Protein AF-A0A7Y9S5M8-F1 (afdb_monomer_lite)

Foldseek 3Di:
DVVVVCQVPDPPDDDDDDPDDPVVVVCVVPDKAWAWDWDADPVQQKIKIFTDQWDQDPVRDIDGTDPPDFGKMWIWGWDDDPVDIDTDIDIGTPDPDDDVVVCVVVVVVVLVPDDDPVVVCCCCPPVVDDDDDDPVPDPDDDDDDDDDDDDDDDDDDDDPDDDD

Structure (mmCIF, N/CA/C/O backbone):
data_AF-A0A7Y9S5M8-F1
#
_entry.id   AF-A0A7Y9S5M8-F1
#
loop_
_atom_site.group_PDB
_atom_site.id
_atom_site.type_symbol
_atom_site.label_atom_id
_atom_site.label_alt_id
_atom_site.label_comp_id
_atom_site.label_asym_id
_atom_site.label_entity_id
_atom_site.label_seq_id
_atom_site.pdbx_PDB_ins_code
_atom_site.Cartn_x
_atom_site.Cartn_y
_atom_site.Cartn_z
_atom_site.occupancy
_atom_site.B_iso_or_equiv
_atom_site.auth_seq_id
_atom_site.auth_comp_id
_atom_site.auth_asym_id
_atom_site.auth_atom_id
_atom_site.pdbx_PDB_model_num
ATOM 1 N N . MET A 1 1 ? -23.642 -31.418 -7.609 1.00 52.84 1 MET A N 1
ATOM 2 C CA . MET A 1 1 ? -22.256 -31.762 -8.000 1.00 52.84 1 MET A CA 1
ATOM 3 C C . MET A 1 1 ? -22.175 -33.007 -8.881 1.00 52.84 1 MET A C 1
ATOM 5 O 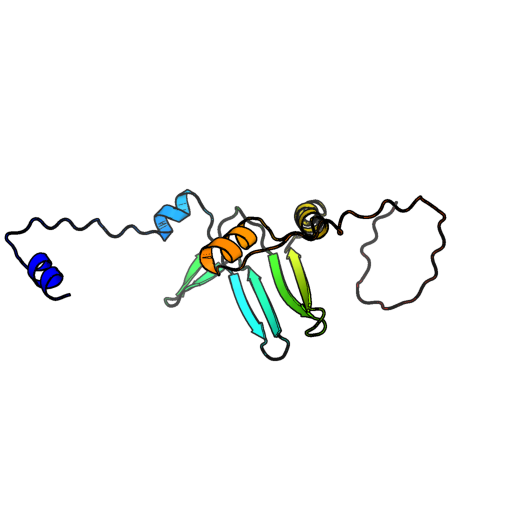O . MET A 1 1 ? -21.449 -32.939 -9.860 1.00 52.84 1 MET A O 1
ATOM 9 N N . GLN A 1 2 ? -22.941 -34.078 -8.617 1.00 64.88 2 GLN A N 1
ATOM 10 C CA . GLN A 1 2 ? -22.910 -35.318 -9.419 1.00 64.88 2 GLN A CA 1
ATOM 11 C C . GLN A 1 2 ? -23.182 -35.096 -10.920 1.00 64.88 2 GLN A C 1
ATOM 13 O O . GLN A 1 2 ? -22.351 -35.444 -11.743 1.00 64.88 2 GLN A O 1
ATOM 18 N N . LEU A 1 3 ? -24.250 -34.363 -11.263 1.00 78.62 3 LEU A N 1
ATOM 19 C CA . LEU A 1 3 ? -24.608 -34.035 -12.653 1.00 78.62 3 LEU A CA 1
ATOM 20 C C . LEU A 1 3 ? -23.469 -33.363 -13.447 1.00 78.62 3 LEU A C 1
ATOM 22 O O . LEU A 1 3 ? -23.287 -33.626 -14.630 1.00 78.62 3 LEU A O 1
ATOM 26 N N . PHE A 1 4 ? -22.699 -32.485 -12.795 1.00 71.56 4 PHE A N 1
ATOM 27 C CA . PHE A 1 4 ? -21.577 -31.799 -13.435 1.00 71.56 4 PHE A CA 1
ATOM 28 C C . PHE A 1 4 ? -20.403 -32.751 -13.664 1.00 71.56 4 PHE A C 1
ATOM 30 O O . PHE A 1 4 ? -19.819 -32.738 -14.739 1.00 71.56 4 PHE A O 1
ATOM 37 N N . ALA A 1 5 ? -20.077 -33.596 -12.681 1.00 73.19 5 ALA A N 1
ATOM 38 C CA . ALA A 1 5 ? -19.020 -34.593 -12.819 1.00 73.19 5 ALA A CA 1
ATOM 39 C C . ALA A 1 5 ? -19.360 -35.634 -13.898 1.00 73.19 5 ALA A C 1
ATOM 41 O O . ALA A 1 5 ? -18.500 -35.982 -14.704 1.00 73.19 5 ALA A O 1
ATOM 42 N N . ASP A 1 6 ? -20.618 -36.074 -13.957 1.00 87.00 6 ASP A N 1
ATOM 43 C CA . ASP A 1 6 ? -21.093 -37.026 -14.960 1.00 87.00 6 ASP A CA 1
ATOM 44 C C . ASP A 1 6 ? -21.026 -36.415 -16.370 1.00 87.00 6 ASP A C 1
ATOM 46 O O . ASP A 1 6 ? -20.578 -37.070 -17.308 1.00 87.00 6 ASP A O 1
ATOM 50 N N . ALA A 1 7 ? -21.389 -35.135 -16.524 1.00 83.31 7 ALA A N 1
ATOM 51 C CA . ALA A 1 7 ? -21.252 -34.419 -17.792 1.00 83.31 7 ALA A CA 1
ATOM 52 C C . ALA A 1 7 ? -19.783 -34.156 -18.170 1.00 83.31 7 ALA A C 1
ATOM 54 O O . ALA A 1 7 ? -19.411 -34.304 -19.330 1.00 83.31 7 ALA A O 1
ATOM 55 N N . TRP A 1 8 ? -18.933 -33.800 -17.205 1.00 75.75 8 TRP A N 1
ATOM 56 C CA . TRP A 1 8 ? -17.519 -33.492 -17.439 1.00 75.75 8 TRP A CA 1
ATOM 57 C C . TRP A 1 8 ? -16.698 -34.717 -17.860 1.00 75.75 8 TRP A C 1
ATOM 59 O O . TRP A 1 8 ? -15.733 -34.588 -18.613 1.00 75.75 8 TRP A O 1
ATOM 69 N N . ASN A 1 9 ? -17.089 -35.902 -17.386 1.00 85.19 9 ASN A N 1
ATOM 70 C CA . ASN A 1 9 ? -16.412 -37.164 -17.682 1.00 85.19 9 ASN A CA 1
ATOM 71 C C . ASN A 1 9 ? -17.041 -37.940 -18.852 1.00 85.19 9 ASN A C 1
ATOM 73 O O . ASN A 1 9 ? -16.517 -38.988 -19.227 1.00 85.19 9 ASN A O 1
ATOM 77 N N . ASN A 1 10 ? -18.144 -37.459 -19.435 1.00 85.81 10 ASN A N 1
ATOM 78 C CA . ASN A 1 10 ? -18.788 -38.117 -20.567 1.00 85.81 10 ASN A CA 1
ATOM 79 C C . ASN A 1 10 ? -18.020 -37.823 -21.874 1.00 85.81 10 ASN A C 1
ATOM 81 O O . ASN A 1 10 ? -18.032 -36.680 -22.337 1.00 85.81 10 ASN A O 1
ATOM 85 N N . PRO A 1 11 ? -17.402 -38.831 -22.522 1.00 85.81 11 PRO A N 1
ATOM 86 C CA . PRO A 1 11 ? -16.596 -38.626 -23.728 1.00 85.81 11 PRO A CA 1
ATOM 87 C C . PRO A 1 11 ? -17.421 -38.219 -24.960 1.00 85.81 11 PRO A C 1
ATOM 89 O O . PRO A 1 11 ? -16.848 -37.821 -25.971 1.00 85.81 11 PRO A O 1
ATOM 92 N N . HIS A 1 12 ? -18.753 -38.315 -24.899 1.00 87.94 12 HIS A N 1
ATOM 93 C CA . HIS A 1 12 ? -19.654 -37.883 -25.968 1.00 87.94 12 HIS A CA 1
ATOM 94 C C . HIS A 1 12 ? -20.009 -36.394 -25.900 1.00 87.94 12 HIS A C 1
ATOM 96 O O . HIS A 1 12 ? -20.656 -35.883 -26.815 1.00 87.94 12 HIS A O 1
ATOM 102 N N . PHE A 1 13 ? -19.616 -35.692 -24.836 1.00 87.38 13 PHE A N 1
ATOM 103 C CA . PHE A 1 13 ? -19.819 -34.254 -24.724 1.00 87.38 13 PHE A CA 1
ATOM 104 C C . PHE A 1 13 ? -18.570 -33.492 -25.147 1.00 87.38 13 PHE A C 1
ATOM 106 O O . PHE A 1 13 ? -17.439 -33.851 -24.822 1.00 87.38 13 PHE A O 1
ATOM 113 N N . THR A 1 14 ? -18.789 -32.399 -25.874 1.00 82.75 14 THR A N 1
ATOM 114 C CA . THR A 1 14 ? -17.713 -31.500 -26.274 1.00 82.75 14 THR A CA 1
ATOM 115 C C . THR A 1 14 ? -17.181 -30.783 -25.044 1.00 82.75 14 THR A C 1
ATOM 117 O O . THR A 1 14 ? -17.848 -29.924 -24.467 1.00 82.75 14 THR A O 1
ATOM 120 N N . ARG A 1 15 ? -15.949 -31.117 -24.668 1.00 80.44 15 ARG A N 1
ATOM 121 C CA . ARG A 1 15 ? -15.183 -30.383 -23.668 1.00 80.44 15 ARG A CA 1
ATOM 122 C C . ARG A 1 15 ? -14.268 -29.392 -24.369 1.00 80.44 15 ARG A C 1
ATOM 124 O O . ARG A 1 15 ? -13.525 -29.750 -25.278 1.00 80.44 15 ARG A O 1
ATOM 131 N N . TYR A 1 16 ? -14.283 -28.160 -23.887 1.00 77.44 16 TYR A N 1
ATOM 132 C CA . TYR A 1 16 ? -13.270 -27.170 -24.207 1.00 77.44 16 TYR A CA 1
ATOM 133 C C . TYR A 1 16 ? -12.713 -26.632 -22.897 1.00 77.44 16 TYR A C 1
ATOM 135 O O . TYR A 1 16 ? -13.456 -26.124 -22.059 1.00 77.44 16 TYR A O 1
ATOM 143 N N . GLU A 1 17 ? -11.410 -26.790 -22.705 1.00 74.38 17 GLU A N 1
ATOM 144 C CA . GLU A 1 17 ? -10.704 -26.214 -21.573 1.00 74.38 17 GLU A CA 1
ATOM 145 C C . GLU A 1 17 ? -9.988 -24.964 -22.063 1.00 74.38 17 GLU A C 1
ATOM 147 O O . GLU A 1 17 ? -9.132 -25.029 -22.945 1.00 74.38 17 GLU A O 1
ATOM 152 N N . ILE A 1 18 ? -10.376 -23.813 -21.517 1.00 74.06 18 ILE A N 1
ATOM 153 C CA . ILE A 1 18 ? -9.635 -22.578 -21.746 1.00 74.06 18 ILE A CA 1
ATOM 154 C C . ILE A 1 18 ? -8.254 -22.792 -21.116 1.00 74.06 18 ILE A C 1
ATOM 156 O O . ILE A 1 18 ? -8.201 -23.103 -19.923 1.00 74.06 18 ILE A O 1
ATOM 160 N N . PRO A 1 19 ? -7.147 -22.642 -21.870 1.00 82.50 19 PRO A N 1
ATOM 161 C CA . PRO A 1 19 ? -5.817 -22.748 -21.294 1.00 82.50 19 PRO A CA 1
ATOM 162 C C . PRO A 1 19 ? -5.698 -21.829 -20.082 1.00 82.50 19 PRO A C 1
ATOM 164 O O . PRO A 1 19 ? -6.131 -20.675 -20.138 1.00 82.50 19 PRO A O 1
ATOM 167 N N . GLY A 1 20 ? -5.113 -22.335 -18.994 1.00 69.56 20 GLY A N 1
ATOM 168 C CA . GLY A 1 20 ? -4.855 -21.531 -17.807 1.00 69.56 20 GLY A CA 1
ATOM 169 C C . GLY A 1 20 ? -4.103 -20.260 -18.196 1.00 69.56 20 GLY A C 1
ATOM 170 O O . GLY A 1 20 ? -2.984 -20.320 -18.708 1.00 69.56 20 GLY A O 1
ATOM 171 N N . VAL A 1 21 ? -4.737 -19.108 -17.996 1.00 68.50 21 VAL A N 1
ATOM 172 C CA . VAL A 1 21 ? -4.100 -17.817 -18.239 1.00 68.50 21 VAL A CA 1
ATOM 173 C C . VAL A 1 21 ? -3.157 -17.549 -17.076 1.00 68.50 21 VAL A C 1
ATOM 175 O O . VAL A 1 21 ? -3.583 -17.503 -15.923 1.00 68.50 21 VAL A O 1
ATOM 178 N N . ASP A 1 22 ? -1.876 -17.350 -17.374 1.00 70.38 22 ASP A N 1
ATOM 179 C CA . ASP A 1 22 ? -0.921 -16.834 -16.398 1.00 70.38 22 ASP A CA 1
ATOM 180 C C . ASP A 1 22 ? -1.268 -15.366 -16.112 1.00 70.38 22 ASP A C 1
ATOM 182 O O . ASP A 1 22 ? -0.839 -14.449 -16.816 1.00 70.38 22 ASP A O 1
ATOM 186 N N . LEU A 1 23 ? -2.116 -15.157 -15.102 1.00 50.34 23 LEU A N 1
ATOM 187 C CA . LEU A 1 23 ? -2.592 -13.835 -14.702 1.00 50.34 23 LEU A CA 1
ATOM 188 C C . LEU A 1 23 ? -1.434 -12.909 -14.334 1.00 50.34 23 LEU A C 1
ATOM 190 O O . LEU A 1 23 ? -1.485 -11.735 -14.676 1.00 50.34 23 LEU A O 1
ATOM 194 N N . ASN A 1 24 ? -0.367 -13.427 -13.722 1.00 56.66 24 ASN A N 1
ATOM 195 C CA . ASN A 1 24 ? 0.801 -12.617 -13.384 1.00 56.66 24 ASN A CA 1
ATOM 196 C C . ASN A 1 24 ? 1.521 -12.145 -14.652 1.00 56.66 24 ASN A C 1
ATOM 198 O O . ASN A 1 24 ? 1.914 -10.986 -14.739 1.00 56.66 24 ASN A O 1
ATOM 202 N N . ARG A 1 25 ? 1.628 -13.002 -15.674 1.00 58.41 25 ARG A N 1
ATOM 203 C CA . ARG A 1 25 ? 2.185 -12.624 -16.982 1.00 58.41 25 ARG A CA 1
ATOM 204 C C . ARG A 1 25 ? 1.311 -11.628 -17.744 1.00 58.41 25 ARG A C 1
ATOM 206 O O . ARG A 1 25 ? 1.850 -10.768 -18.438 1.00 58.41 25 ARG A O 1
ATOM 213 N N . VAL A 1 26 ? -0.013 -11.756 -17.667 1.00 57.25 26 VAL A N 1
ATOM 214 C CA . VAL A 1 26 ? -0.948 -10.833 -18.333 1.00 57.25 26 VAL A CA 1
ATOM 215 C C . VAL A 1 26 ? -0.969 -9.478 -17.630 1.00 57.25 26 VAL A C 1
ATOM 217 O O . VAL A 1 26 ? -0.830 -8.456 -18.295 1.00 57.25 26 VAL A O 1
ATOM 220 N 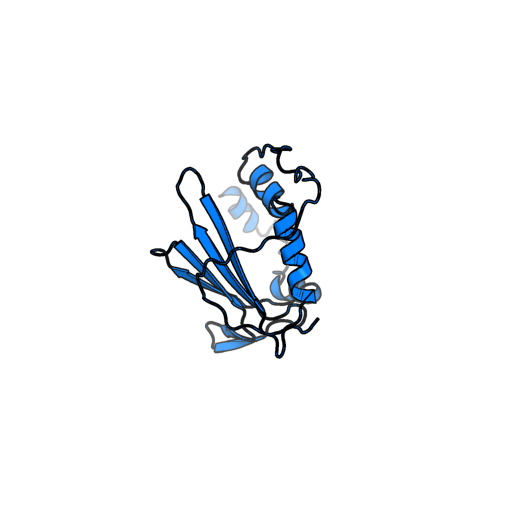N . LEU A 1 27 ? -1.054 -9.461 -16.299 1.00 51.53 27 LEU A N 1
ATOM 221 C CA . LEU A 1 27 ? -1.042 -8.230 -15.509 1.00 51.53 27 LEU A CA 1
ATOM 222 C C . LEU A 1 27 ? 0.303 -7.502 -15.602 1.00 51.53 27 LEU A C 1
ATOM 224 O O . LEU A 1 27 ? 0.306 -6.279 -15.665 1.00 51.53 27 LEU A O 1
ATOM 228 N N . ALA A 1 28 ? 1.426 -8.218 -15.728 1.00 58.25 28 ALA A N 1
ATOM 229 C CA . ALA A 1 28 ? 2.744 -7.607 -15.919 1.00 58.25 28 ALA A CA 1
ATOM 230 C C . ALA A 1 28 ? 2.882 -6.777 -17.213 1.00 58.25 28 ALA A C 1
ATOM 232 O O . ALA A 1 28 ? 3.820 -5.992 -17.325 1.00 58.25 28 ALA A O 1
ATOM 233 N N . LYS A 1 29 ? 1.987 -6.936 -18.206 1.00 54.53 29 LYS A N 1
ATOM 234 C CA . LYS A 1 29 ? 2.000 -6.101 -19.422 1.00 54.53 29 LYS A CA 1
ATOM 235 C C . LYS A 1 29 ? 1.369 -4.719 -19.229 1.00 54.53 29 LYS A C 1
ATOM 237 O O . LYS A 1 29 ? 1.667 -3.834 -20.024 1.00 54.53 29 LYS A O 1
ATOM 242 N N . GLU A 1 30 ? 0.526 -4.535 -18.213 1.00 62.75 30 GLU A N 1
ATOM 243 C CA . GLU A 1 30 ? -0.198 -3.274 -17.966 1.00 62.75 30 GLU A CA 1
ATOM 244 C C . GLU A 1 30 ? 0.064 -2.679 -16.570 1.00 62.75 30 GLU A C 1
ATOM 246 O O . GLU A 1 30 ? -0.138 -1.484 -16.365 1.00 62.75 30 GLU A O 1
ATOM 251 N N . TYR A 1 31 ? 0.573 -3.476 -15.626 1.00 67.25 31 TYR A N 1
ATOM 252 C CA . TYR A 1 31 ? 0.838 -3.091 -14.240 1.00 67.25 31 TYR A CA 1
ATOM 253 C C . TYR A 1 31 ? 2.253 -3.504 -13.807 1.00 67.25 31 TYR A C 1
ATOM 255 O O . TYR A 1 31 ? 2.772 -4.543 -14.214 1.00 67.25 31 TYR A O 1
ATOM 263 N N . GLY A 1 32 ? 2.886 -2.688 -12.960 1.00 71.81 32 GLY A N 1
ATOM 264 C CA . GLY A 1 32 ? 4.188 -2.997 -12.366 1.00 71.81 32 GLY A CA 1
ATOM 265 C C . GLY A 1 32 ? 4.070 -3.925 -11.154 1.00 71.81 32 GLY A C 1
ATOM 266 O O . GLY A 1 32 ? 3.096 -3.854 -10.406 1.00 71.81 32 GLY A O 1
ATOM 267 N N . LEU A 1 33 ? 5.077 -4.777 -10.936 1.00 80.94 33 LEU A N 1
ATOM 268 C CA . LEU A 1 33 ? 5.166 -5.591 -9.722 1.00 80.94 33 LEU A CA 1
ATOM 269 C C . LEU A 1 33 ? 5.540 -4.709 -8.521 1.00 80.94 33 LEU A C 1
ATOM 271 O O . LEU A 1 33 ? 6.575 -4.045 -8.548 1.00 80.94 33 LEU A O 1
ATOM 275 N N . VAL A 1 34 ? 4.738 -4.755 -7.459 1.00 83.44 34 VAL A N 1
ATOM 276 C CA . VAL A 1 34 ? 5.072 -4.189 -6.145 1.00 83.44 34 VAL A CA 1
ATOM 277 C C . VAL A 1 34 ? 5.427 -5.338 -5.210 1.00 83.44 34 VAL A C 1
ATOM 279 O O . VAL A 1 34 ? 4.767 -6.377 -5.215 1.00 83.44 34 VAL A O 1
ATOM 282 N N . ILE A 1 35 ? 6.486 -5.159 -4.428 1.00 87.50 35 ILE A N 1
ATOM 283 C CA . ILE A 1 35 ? 6.935 -6.123 -3.426 1.00 87.50 35 ILE A CA 1
ATOM 284 C C . ILE A 1 35 ? 6.879 -5.417 -2.079 1.00 87.50 35 ILE A C 1
ATOM 286 O O . ILE A 1 35 ? 7.565 -4.417 -1.882 1.00 87.50 35 ILE A O 1
ATOM 290 N N . GLU A 1 36 ? 6.082 -5.952 -1.161 1.00 87.94 36 GLU A N 1
ATOM 291 C CA . GLU A 1 36 ? 5.842 -5.360 0.150 1.00 87.94 36 GLU A CA 1
ATOM 292 C C . GLU A 1 36 ? 5.819 -6.445 1.231 1.00 87.94 36 GLU A C 1
ATOM 294 O O . GLU A 1 36 ? 5.239 -7.518 1.048 1.00 87.94 36 GLU A O 1
ATOM 299 N N . GLN A 1 37 ? 6.467 -6.169 2.360 1.00 88.75 37 GLN A N 1
ATOM 300 C CA . GLN A 1 37 ? 6.437 -7.009 3.554 1.00 88.75 37 GLN A CA 1
ATOM 301 C C . GLN A 1 37 ? 5.569 -6.342 4.616 1.00 88.75 37 GLN A C 1
ATOM 303 O O . GLN A 1 37 ? 5.818 -5.196 4.987 1.00 88.75 37 GLN A O 1
ATOM 308 N N . ILE A 1 38 ? 4.574 -7.070 5.127 1.00 89.12 38 ILE A N 1
ATOM 309 C CA . ILE A 1 38 ? 3.673 -6.576 6.172 1.00 89.12 38 ILE A CA 1
ATOM 310 C C . ILE A 1 38 ? 4.042 -7.212 7.508 1.00 89.12 38 ILE A C 1
ATOM 312 O O . ILE A 1 38 ? 4.006 -8.434 7.660 1.00 89.12 38 ILE A O 1
ATOM 316 N N . HIS A 1 39 ? 4.351 -6.376 8.492 1.00 88.69 39 HIS A N 1
ATOM 317 C CA . HIS A 1 39 ? 4.535 -6.768 9.881 1.00 88.69 39 HIS A CA 1
ATOM 318 C C . HIS A 1 39 ? 3.359 -6.276 10.727 1.00 88.69 39 HIS A C 1
ATOM 320 O O . HIS A 1 39 ? 3.009 -5.097 10.685 1.00 88.69 39 HIS A O 1
ATOM 326 N N . LEU A 1 40 ? 2.763 -7.174 11.512 1.00 89.50 40 LEU A N 1
ATOM 327 C CA . LEU A 1 40 ? 1.653 -6.862 12.409 1.00 89.50 40 LEU A CA 1
ATOM 328 C C . LEU A 1 40 ? 2.124 -6.930 13.865 1.00 89.50 40 LEU A C 1
ATOM 330 O O . LEU A 1 40 ? 2.512 -7.994 14.343 1.00 89.50 40 LEU A O 1
ATOM 334 N N . ASP A 1 41 ? 2.035 -5.810 14.580 1.00 87.56 41 ASP A N 1
ATOM 335 C CA . ASP A 1 41 ? 2.193 -5.746 16.034 1.00 87.56 41 ASP A CA 1
ATOM 336 C C . ASP A 1 41 ? 0.802 -5.648 16.671 1.00 87.56 41 ASP A C 1
ATOM 338 O O . ASP A 1 41 ? 0.188 -4.579 16.740 1.00 87.56 41 ASP A O 1
ATOM 342 N N . HIS A 1 42 ? 0.285 -6.786 17.133 1.00 84.38 42 HIS A N 1
ATOM 343 C CA . HIS A 1 42 ? -1.046 -6.864 17.735 1.00 84.38 42 HIS A CA 1
A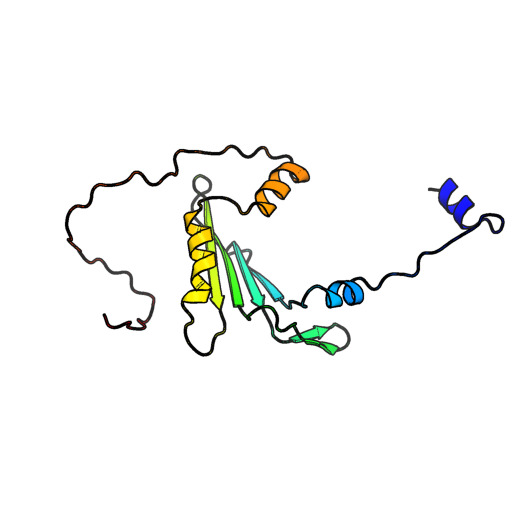TOM 344 C C . HIS A 1 42 ? -1.142 -6.167 19.096 1.00 84.38 42 HIS A C 1
ATOM 346 O O . HIS A 1 42 ? -2.220 -5.693 19.448 1.00 84.38 42 HIS A O 1
ATOM 352 N N . LEU A 1 43 ? -0.040 -6.088 19.853 1.00 84.75 43 LEU A N 1
ATOM 353 C CA . LEU A 1 43 ? -0.028 -5.438 21.166 1.00 84.75 43 LEU A CA 1
ATOM 354 C C . LEU A 1 43 ? -0.149 -3.925 21.017 1.00 84.75 43 LEU A C 1
ATOM 356 O O . LEU A 1 43 ? -0.875 -3.282 21.771 1.00 84.75 43 LEU A O 1
ATOM 360 N N . ARG A 1 44 ? 0.551 -3.363 20.029 1.00 81.44 44 ARG A N 1
ATOM 361 C CA . ARG A 1 44 ? 0.509 -1.928 19.732 1.00 81.44 44 ARG A CA 1
ATOM 362 C C . ARG A 1 44 ? -0.580 -1.547 18.731 1.00 81.44 44 ARG A C 1
ATOM 364 O O . ARG A 1 44 ? -0.794 -0.360 18.519 1.00 81.44 44 ARG A O 1
ATOM 371 N N . GLN A 1 45 ? -1.260 -2.531 18.140 1.00 81.00 45 GLN A N 1
ATOM 372 C CA . GLN A 1 45 ? -2.248 -2.351 17.071 1.00 81.00 45 GLN A CA 1
ATOM 373 C C . GLN A 1 45 ? -1.682 -1.564 15.879 1.00 81.00 45 GLN A C 1
ATOM 375 O O . GLN A 1 45 ? -2.287 -0.610 15.386 1.00 81.00 45 GLN A O 1
ATOM 380 N N . VAL A 1 46 ? -0.494 -1.973 15.428 1.00 84.25 46 VAL A N 1
ATOM 381 C CA . VAL A 1 46 ? 0.243 -1.337 14.331 1.00 84.25 46 VAL A CA 1
ATOM 382 C C . VAL A 1 46 ? 0.453 -2.333 13.196 1.00 84.25 46 VAL A C 1
ATOM 384 O O . VAL A 1 46 ? 0.865 -3.469 13.429 1.00 84.25 46 VAL A O 1
ATOM 387 N N . ALA A 1 47 ? 0.212 -1.886 11.968 1.00 86.00 47 ALA A N 1
ATOM 388 C CA . ALA A 1 47 ? 0.653 -2.554 10.754 1.00 86.00 47 ALA A CA 1
ATOM 389 C C . ALA A 1 47 ? 1.784 -1.739 10.114 1.00 86.00 47 ALA A C 1
ATOM 391 O O . ALA A 1 47 ? 1.615 -0.555 9.819 1.00 86.00 47 ALA A O 1
ATOM 392 N N . THR A 1 48 ? 2.931 -2.371 9.892 1.00 87.25 48 THR A N 1
ATOM 393 C CA . THR A 1 48 ? 4.074 -1.772 9.199 1.00 87.25 48 THR A CA 1
ATOM 394 C C . THR A 1 48 ? 4.239 -2.449 7.854 1.00 87.25 48 THR A C 1
ATOM 396 O O . THR A 1 48 ? 4.386 -3.666 7.786 1.00 87.25 48 THR A O 1
ATOM 399 N N . SER A 1 49 ? 4.236 -1.652 6.799 1.00 88.38 49 SER A N 1
ATOM 400 C CA . SER A 1 49 ? 4.333 -2.094 5.417 1.00 88.38 49 SER A CA 1
ATOM 401 C C . SER A 1 49 ? 5.639 -1.567 4.839 1.00 88.38 49 SER A C 1
ATOM 403 O O . SER A 1 49 ? 5.881 -0.359 4.840 1.00 88.38 49 SER A O 1
ATOM 405 N N . ILE A 1 50 ? 6.520 -2.480 4.441 1.00 87.62 50 ILE A N 1
ATOM 406 C CA . ILE A 1 50 ? 7.881 -2.185 3.994 1.00 87.62 50 ILE A CA 1
ATOM 407 C C . ILE A 1 50 ? 7.985 -2.606 2.533 1.00 87.62 50 ILE A C 1
ATOM 409 O O . ILE A 1 50 ? 8.074 -3.803 2.246 1.00 87.62 50 ILE A O 1
ATOM 413 N N . GLU A 1 51 ? 7.969 -1.647 1.603 1.00 88.19 51 GLU A N 1
ATOM 414 C CA . GLU A 1 51 ? 8.315 -1.959 0.216 1.00 88.19 51 GLU A CA 1
ATOM 415 C C . GLU A 1 51 ? 9.776 -2.398 0.091 1.00 88.19 51 GLU A C 1
ATOM 417 O O . GLU A 1 51 ? 10.663 -1.883 0.771 1.00 88.19 51 GLU A O 1
ATOM 422 N N . ALA A 1 52 ? 10.027 -3.341 -0.814 1.00 87.62 52 ALA A N 1
ATOM 423 C CA . ALA A 1 52 ? 11.355 -3.868 -1.082 1.00 87.62 52 ALA A CA 1
ATOM 424 C C . ALA A 1 52 ? 11.668 -3.878 -2.583 1.00 87.62 52 ALA A C 1
ATOM 426 O O . ALA A 1 52 ? 10.807 -4.132 -3.424 1.00 87.62 52 ALA A O 1
ATOM 427 N N . GLY A 1 53 ? 12.945 -3.663 -2.917 1.00 87.94 53 GLY A N 1
ATOM 428 C CA . GLY A 1 53 ? 13.476 -3.784 -4.282 1.00 87.94 53 GLY A CA 1
ATOM 429 C C . GLY A 1 53 ? 13.326 -5.185 -4.878 1.00 87.94 53 GLY A C 1
ATOM 430 O O . GLY A 1 53 ? 13.094 -5.350 -6.078 1.00 87.94 53 GLY A O 1
ATOM 431 N N . GLN A 1 54 ? 13.468 -6.198 -4.027 1.00 90.50 54 GLN A N 1
ATOM 432 C CA . GLN A 1 54 ? 13.498 -7.592 -4.430 1.00 90.50 54 GLN A CA 1
ATOM 433 C C . GLN A 1 54 ? 13.020 -8.511 -3.310 1.00 90.50 54 GLN A C 1
ATOM 435 O O . GLN A 1 54 ? 13.117 -8.165 -2.131 1.00 90.50 54 GLN A O 1
ATOM 440 N N . TYR A 1 55 ? 12.561 -9.703 -3.678 1.00 89.19 55 TYR A N 1
ATOM 441 C CA . TYR A 1 55 ? 12.185 -10.731 -2.715 1.00 89.19 55 TYR A CA 1
ATOM 442 C C . TYR A 1 55 ? 12.449 -12.138 -3.263 1.00 89.19 55 TYR A C 1
ATOM 444 O O . TYR A 1 55 ? 12.034 -12.433 -4.389 1.00 89.19 55 TYR A O 1
ATOM 452 N N . PRO A 1 56 ? 13.135 -13.014 -2.508 1.00 90.38 56 PRO A N 1
ATOM 453 C CA . PRO A 1 56 ? 13.278 -14.413 -2.882 1.00 90.38 56 PRO A CA 1
ATOM 454 C C . PRO A 1 56 ? 11.968 -15.166 -2.620 1.00 90.38 56 PRO A C 1
ATOM 456 O O . PRO A 1 56 ? 11.420 -15.109 -1.523 1.00 90.38 56 PRO A O 1
ATOM 459 N N . ASP A 1 57 ? 11.464 -15.902 -3.609 1.00 84.44 57 ASP A N 1
ATOM 460 C CA . ASP A 1 57 ? 10.344 -16.813 -3.384 1.00 84.44 57 ASP A CA 1
ATOM 461 C C . ASP A 1 57 ? 10.763 -18.086 -2.634 1.00 84.44 57 ASP A C 1
ATOM 463 O O . ASP A 1 57 ? 11.933 -18.324 -2.330 1.00 84.44 57 ASP A O 1
ATOM 467 N N . ARG A 1 58 ? 9.779 -18.949 -2.358 1.00 86.81 58 ARG A N 1
ATOM 468 C CA . ARG A 1 58 ? 9.967 -20.229 -1.654 1.00 86.81 58 ARG A CA 1
ATOM 469 C C . ARG A 1 58 ? 10.983 -21.181 -2.301 1.00 86.81 58 ARG A C 1
ATOM 471 O O . ARG A 1 58 ? 11.454 -22.090 -1.630 1.00 86.81 58 ARG A O 1
ATOM 478 N N . ASN A 1 59 ? 11.287 -21.005 -3.586 1.00 90.69 59 ASN A N 1
ATOM 479 C CA . ASN A 1 59 ? 12.249 -21.816 -4.330 1.00 90.69 59 ASN A CA 1
ATOM 480 C C . ASN A 1 59 ? 13.614 -21.112 -4.455 1.00 90.69 59 ASN A C 1
ATOM 482 O O . ASN A 1 59 ? 14.497 -21.611 -5.149 1.00 90.69 59 ASN A O 1
ATOM 486 N N . GLY A 1 60 ? 13.782 -19.945 -3.826 1.00 89.44 60 GLY A N 1
ATOM 487 C CA . GLY A 1 60 ? 14.988 -19.126 -3.901 1.00 89.44 60 GLY A CA 1
ATOM 488 C C . GLY A 1 60 ? 15.094 -18.271 -5.166 1.00 89.44 60 GLY A C 1
ATOM 489 O O . GLY A 1 60 ? 16.118 -17.618 -5.360 1.00 89.44 60 GLY A O 1
ATOM 490 N N . LYS A 1 61 ? 14.071 -18.232 -6.032 1.00 90.06 61 LYS A N 1
ATOM 491 C CA . LYS A 1 61 ? 14.087 -17.339 -7.199 1.00 90.06 61 LYS A CA 1
ATOM 492 C C . LYS A 1 61 ? 13.840 -15.905 -6.736 1.00 90.06 61 LYS A C 1
ATOM 494 O O . LYS A 1 61 ? 12.854 -15.630 -6.059 1.00 90.06 61 LYS A O 1
ATOM 499 N N . ILE A 1 62 ? 14.712 -14.989 -7.147 1.00 90.50 62 ILE A N 1
ATOM 500 C CA . ILE A 1 62 ? 14.582 -13.564 -6.838 1.00 90.50 62 ILE A CA 1
ATOM 501 C C . ILE A 1 62 ? 13.5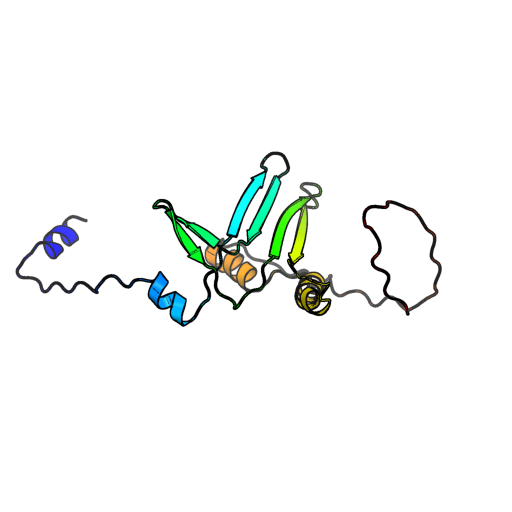72 -12.918 -7.791 1.00 90.50 62 ILE A C 1
ATOM 503 O O . ILE A 1 62 ? 13.680 -13.043 -9.013 1.00 90.50 62 ILE A O 1
ATOM 507 N N . HIS A 1 63 ? 12.592 -12.224 -7.220 1.00 85.94 63 HIS A N 1
ATOM 508 C CA . HIS A 1 63 ? 11.666 -11.349 -7.935 1.00 85.94 63 HIS A CA 1
ATOM 509 C C . HIS A 1 63 ? 12.090 -9.901 -7.728 1.00 85.94 63 HIS A C 1
ATOM 511 O O . HIS A 1 63 ? 12.442 -9.528 -6.612 1.00 85.94 63 HIS A O 1
ATOM 517 N N . HIS A 1 64 ? 12.031 -9.097 -8.787 1.00 88.56 64 HIS A N 1
ATOM 518 C CA . HIS A 1 64 ? 12.360 -7.673 -8.758 1.00 88.56 64 HIS A CA 1
ATOM 519 C C . HIS A 1 64 ? 11.099 -6.851 -8.982 1.00 88.56 64 HIS A C 1
ATOM 521 O O . HIS A 1 64 ? 10.304 -7.172 -9.867 1.00 88.56 64 HIS A O 1
ATOM 527 N N . ARG A 1 65 ? 10.927 -5.788 -8.199 1.00 86.06 65 ARG A N 1
ATOM 528 C CA . ARG A 1 65 ? 9.827 -4.840 -8.394 1.00 86.06 65 ARG A CA 1
ATOM 529 C C . ARG A 1 65 ? 9.916 -4.145 -9.758 1.00 86.06 65 ARG A C 1
ATOM 531 O O . ARG A 1 65 ? 10.989 -4.045 -10.349 1.00 86.06 65 ARG A O 1
ATOM 538 N N . GLY A 1 66 ? 8.794 -3.608 -10.224 1.00 82.31 66 GLY A N 1
ATOM 539 C CA . GLY A 1 66 ? 8.768 -2.678 -11.352 1.00 82.31 66 GLY A CA 1
ATOM 540 C C . GLY A 1 66 ? 9.283 -1.284 -10.972 1.00 82.31 66 GLY A C 1
ATOM 541 O O . GLY A 1 66 ? 9.365 -0.927 -9.799 1.00 82.31 66 GLY A O 1
ATOM 542 N N . GLU A 1 67 ? 9.592 -0.464 -11.974 1.00 80.69 67 GLU A N 1
ATOM 543 C CA . GLU A 1 67 ? 10.153 0.887 -11.783 1.00 80.69 67 GLU A CA 1
ATOM 544 C C . GLU A 1 67 ? 9.081 1.990 -11.671 1.00 80.69 67 GLU A C 1
ATOM 546 O O . GLU A 1 67 ? 9.391 3.132 -11.351 1.00 80.69 67 GLU A O 1
ATOM 551 N N . GLY A 1 68 ? 7.806 1.659 -11.908 1.00 74.06 68 GLY A N 1
ATOM 552 C CA . GLY A 1 68 ? 6.712 2.637 -11.997 1.00 74.06 68 GLY A CA 1
ATOM 553 C C . GLY A 1 68 ? 6.240 3.238 -10.667 1.00 74.06 68 GLY A C 1
ATOM 554 O O . GLY A 1 68 ? 5.454 4.182 -10.676 1.00 74.06 68 GLY A O 1
ATOM 555 N N . GLN A 1 69 ? 6.701 2.711 -9.532 1.00 71.56 69 GLN A N 1
ATOM 556 C CA . GLN A 1 69 ? 6.383 3.205 -8.190 1.00 71.56 69 GLN A CA 1
ATOM 557 C C . GLN A 1 69 ? 7.701 3.537 -7.472 1.00 71.56 69 GLN A C 1
ATOM 559 O O . GLN A 1 69 ? 8.677 2.810 -7.652 1.00 71.56 69 GLN A O 1
ATOM 564 N N . PRO A 1 70 ? 7.800 4.603 -6.666 1.00 76.88 70 PRO A N 1
ATOM 565 C CA . PRO A 1 70 ? 8.937 4.802 -5.762 1.00 76.88 70 PRO A CA 1
ATOM 566 C C . PRO A 1 70 ? 8.889 3.828 -4.580 1.00 76.88 70 PRO A C 1
ATOM 568 O O . PRO A 1 70 ? 7.807 3.377 -4.232 1.00 76.88 70 PRO A O 1
ATOM 571 N N . ILE A 1 71 ? 10.029 3.524 -3.952 1.00 82.50 71 ILE A N 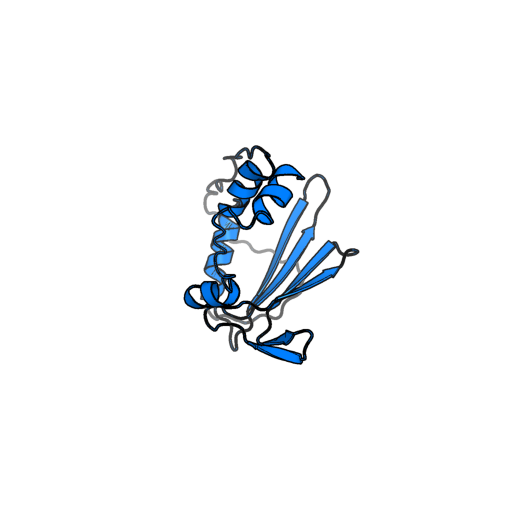1
ATOM 572 C CA . ILE A 1 71 ? 10.042 2.751 -2.700 1.00 82.50 71 ILE A CA 1
ATOM 573 C C . ILE A 1 71 ? 9.600 3.663 -1.554 1.00 82.50 71 ILE A C 1
ATOM 575 O O . ILE A 1 71 ? 10.106 4.780 -1.393 1.00 82.50 71 ILE A O 1
ATOM 579 N N . PHE A 1 72 ? 8.647 3.190 -0.759 1.00 80.75 72 PHE A N 1
ATOM 580 C CA . PHE A 1 72 ? 8.242 3.838 0.479 1.00 80.75 72 PHE A CA 1
ATOM 581 C C . PHE A 1 72 ? 7.778 2.819 1.520 1.00 80.75 72 PHE A C 1
ATOM 583 O O . PHE A 1 72 ? 7.577 1.638 1.245 1.00 80.75 72 PHE A O 1
ATOM 590 N N . HIS A 1 73 ? 7.623 3.280 2.751 1.00 85.00 73 HIS A N 1
ATOM 591 C CA . HIS A 1 73 ? 7.107 2.489 3.854 1.00 85.00 73 HIS A CA 1
ATOM 592 C C . HIS A 1 73 ? 5.900 3.178 4.455 1.00 85.00 73 HIS A C 1
ATOM 594 O O . HIS A 1 73 ? 5.838 4.409 4.507 1.00 85.00 73 HIS A O 1
ATOM 600 N N . ILE A 1 74 ? 4.965 2.376 4.948 1.00 84.50 74 ILE A N 1
ATOM 601 C CA . ILE A 1 74 ? 3.774 2.855 5.632 1.00 84.50 74 ILE A CA 1
ATOM 602 C C . ILE A 1 74 ? 3.732 2.251 7.027 1.00 84.50 74 ILE A C 1
ATOM 604 O O . ILE A 1 74 ? 3.775 1.035 7.184 1.00 84.50 74 ILE A O 1
ATOM 608 N N . VAL A 1 75 ? 3.551 3.086 8.041 1.00 81.31 75 VAL A N 1
ATOM 609 C CA . VAL A 1 75 ? 3.034 2.644 9.336 1.00 81.31 75 VAL A CA 1
ATOM 610 C C . VAL A 1 75 ? 1.585 3.085 9.430 1.00 81.31 75 VAL A C 1
ATOM 612 O O . VAL A 1 75 ? 1.280 4.276 9.342 1.00 81.31 75 VAL A O 1
ATOM 615 N N . HIS A 1 76 ? 0.696 2.115 9.608 1.00 81.56 76 HIS A N 1
ATOM 616 C CA . HIS A 1 76 ? -0.723 2.326 9.833 1.00 81.56 76 HIS A CA 1
ATOM 617 C C . HIS A 1 76 ? -1.084 1.902 11.254 1.00 81.56 76 HIS A C 1
ATOM 619 O O . HIS A 1 76 ? -0.760 0.798 11.693 1.00 81.56 76 HIS A O 1
ATOM 625 N N . SER A 1 77 ? -1.751 2.789 11.985 1.00 80.44 77 SER A N 1
ATOM 626 C CA . SER A 1 77 ? -2.220 2.509 13.338 1.00 80.44 77 SER A CA 1
ATOM 627 C C . SER A 1 77 ? -3.548 3.198 13.625 1.00 80.44 77 SER A C 1
ATOM 629 O O . SER A 1 77 ? -3.996 4.107 12.914 1.00 80.44 77 SER A O 1
ATOM 631 N N . VAL A 1 78 ? -4.194 2.749 14.696 1.00 78.00 78 VAL A N 1
ATOM 632 C CA . VAL A 1 78 ? -5.384 3.390 15.250 1.00 78.00 78 VAL A CA 1
ATOM 633 C C . VAL A 1 78 ? -5.044 3.895 16.645 1.00 78.00 78 VAL A C 1
ATOM 635 O O . VAL A 1 78 ? -4.520 3.159 17.473 1.00 78.00 78 VAL A O 1
ATOM 638 N N . ALA A 1 79 ? -5.341 5.163 16.903 1.00 78.31 79 ALA A N 1
ATOM 639 C CA . ALA A 1 79 ? -5.147 5.806 18.196 1.00 78.31 79 ALA A CA 1
ATOM 640 C C . ALA A 1 79 ? -6.467 6.380 18.729 1.00 78.31 79 ALA A C 1
ATOM 642 O O . ALA A 1 79 ? -7.482 6.406 18.035 1.00 78.31 79 ALA A O 1
ATOM 643 N N . GLY A 1 80 ? -6.444 6.910 19.952 1.00 79.94 80 GLY A N 1
ATOM 644 C CA . GLY A 1 80 ? -7.608 7.534 20.583 1.00 79.94 80 GLY A CA 1
ATOM 645 C C . GLY A 1 80 ? -8.452 6.556 21.399 1.00 79.94 80 GLY A C 1
ATOM 646 O O . GLY A 1 80 ? -8.020 5.453 21.716 1.00 79.94 80 GLY A O 1
ATOM 647 N N . SER A 1 81 ? -9.642 6.999 21.800 1.00 81.38 81 SER A N 1
ATOM 648 C CA . SER A 1 81 ? -10.578 6.191 22.589 1.00 81.38 81 SER A CA 1
ATOM 649 C C . SER A 1 81 ? -11.617 5.526 21.689 1.00 81.38 81 SER A C 1
ATOM 651 O O . SER A 1 81 ? -11.819 5.955 20.556 1.00 81.38 81 SER A O 1
ATOM 653 N N . GLU A 1 82 ? -12.359 4.548 22.210 1.00 76.81 82 GLU A N 1
ATOM 654 C CA . GLU A 1 82 ? -13.466 3.908 21.477 1.00 76.81 82 GLU A CA 1
ATOM 655 C C . GLU A 1 82 ? -14.495 4.912 20.933 1.00 76.81 82 GLU A C 1
ATOM 657 O O . GLU A 1 82 ? -15.089 4.702 19.879 1.00 76.81 82 GLU A O 1
ATOM 662 N N . LYS A 1 83 ? -14.689 6.037 21.632 1.00 77.00 83 LYS A N 1
ATOM 663 C CA . LYS A 1 83 ? -15.616 7.104 21.224 1.00 77.00 83 LYS A CA 1
ATOM 664 C C . LYS A 1 83 ? -15.003 8.087 20.226 1.00 77.00 83 LYS A C 1
ATOM 666 O O . LYS A 1 83 ? -15.731 8.877 19.630 1.00 77.00 83 LYS A O 1
ATOM 671 N N . GLN A 1 84 ? -13.682 8.077 20.066 1.00 75.94 84 GLN A N 1
ATOM 672 C CA . GLN A 1 84 ? -12.960 8.987 19.186 1.00 75.94 84 GLN A CA 1
ATOM 673 C C . GLN A 1 84 ? -11.698 8.319 18.635 1.00 75.94 84 GLN A C 1
ATOM 675 O O . GLN A 1 84 ? -10.570 8.676 18.991 1.00 75.94 84 GLN A O 1
ATOM 680 N N . LEU A 1 85 ? -11.909 7.353 17.744 1.00 72.88 85 LEU A N 1
ATOM 681 C CA . LEU A 1 85 ? -10.831 6.683 17.030 1.00 72.88 85 LEU A CA 1
ATOM 682 C C . LEU A 1 85 ? -10.171 7.648 16.040 1.00 72.88 85 LEU A C 1
ATOM 684 O O . LEU A 1 85 ? -10.833 8.417 15.339 1.00 72.88 85 LEU A O 1
ATOM 688 N N . ARG A 1 86 ? -8.846 7.592 15.978 1.00 72.88 86 ARG A N 1
ATOM 689 C CA . ARG A 1 86 ? -8.003 8.372 15.078 1.00 72.88 86 ARG A CA 1
ATOM 690 C C . ARG A 1 86 ? -7.194 7.422 14.218 1.00 72.88 86 ARG A C 1
ATOM 692 O O . ARG A 1 86 ? -6.357 6.681 14.717 1.00 72.88 86 ARG A O 1
ATOM 699 N N . ASN A 1 87 ? -7.443 7.483 12.920 1.00 70.88 87 ASN A N 1
ATOM 700 C CA . ASN A 1 87 ? -6.641 6.801 11.920 1.00 70.88 87 ASN A CA 1
ATOM 701 C C . ASN A 1 87 ? -5.288 7.520 11.783 1.00 70.88 87 ASN A C 1
ATOM 703 O O . ASN A 1 87 ? -5.276 8.730 11.550 1.00 70.88 87 ASN A O 1
ATOM 707 N N . GLN A 1 88 ? -4.174 6.806 11.934 1.00 77.19 88 GLN A N 1
ATOM 708 C CA . GLN A 1 88 ? -2.820 7.355 11.847 1.00 77.19 88 GLN A CA 1
ATOM 709 C C . GLN A 1 88 ? -2.042 6.678 10.722 1.00 77.19 88 GLN A C 1
ATOM 711 O O . GLN A 1 88 ? -2.037 5.455 10.603 1.00 77.19 88 GLN A O 1
ATOM 716 N N . TRP A 1 89 ? -1.401 7.501 9.895 1.00 78.56 89 TRP A N 1
ATOM 717 C CA . TRP A 1 89 ? -0.570 7.072 8.776 1.00 78.56 89 TRP A CA 1
ATOM 718 C C . TRP A 1 89 ? 0.763 7.800 8.870 1.00 78.56 89 TRP A C 1
ATOM 720 O O . TRP A 1 89 ? 0.787 9.029 8.936 1.00 78.56 89 TRP A O 1
ATOM 730 N N . PHE A 1 90 ? 1.855 7.048 8.841 1.00 81.50 90 PHE A N 1
ATOM 731 C CA . PHE A 1 90 ? 3.198 7.577 8.648 1.00 81.50 90 PHE A CA 1
ATOM 732 C C . PHE A 1 90 ? 3.733 6.994 7.354 1.00 81.50 90 PHE A C 1
ATOM 734 O O . PHE A 1 90 ? 3.757 5.777 7.202 1.00 81.50 90 PHE A O 1
ATOM 741 N N . ILE A 1 91 ? 4.124 7.856 6.421 1.00 82.19 91 ILE A N 1
ATOM 742 C CA . ILE A 1 91 ? 4.622 7.446 5.109 1.00 82.19 91 ILE A CA 1
ATOM 743 C C . ILE A 1 91 ? 6.035 7.989 4.962 1.00 82.19 91 ILE A C 1
ATOM 745 O O . ILE A 1 91 ? 6.251 9.194 5.091 1.00 82.19 91 ILE A O 1
ATOM 749 N N . VAL A 1 92 ? 6.987 7.101 4.698 1.00 82.69 92 VAL A N 1
ATOM 750 C CA . VAL A 1 92 ? 8.400 7.443 4.510 1.00 82.69 92 VAL A CA 1
ATOM 751 C C . VAL A 1 92 ? 8.802 7.027 3.109 1.00 82.69 92 VAL A C 1
ATOM 753 O O . VAL A 1 92 ? 8.738 5.847 2.792 1.00 82.69 92 VAL A O 1
ATOM 756 N N . HIS A 1 93 ? 9.211 7.979 2.273 1.00 83.25 93 HIS A N 1
ATOM 757 C CA . HIS A 1 93 ? 9.762 7.671 0.954 1.00 83.25 93 HIS A CA 1
ATOM 758 C C . HIS A 1 93 ? 11.268 7.457 1.062 1.00 83.25 93 HIS A C 1
ATOM 760 O O . HIS A 1 93 ? 11.965 8.281 1.656 1.00 83.25 93 HIS A O 1
ATOM 766 N N . GLU A 1 94 ? 11.773 6.393 0.445 1.00 81.12 94 GLU A N 1
ATOM 767 C CA . GLU A 1 94 ? 13.209 6.218 0.256 1.00 81.12 94 GLU A CA 1
ATOM 768 C C . GLU A 1 94 ? 13.653 7.075 -0.939 1.00 81.12 94 GLU A C 1
ATOM 770 O O . GLU A 1 94 ? 13.464 6.724 -2.105 1.00 81.12 94 GLU A O 1
ATOM 775 N N . THR A 1 95 ? 14.196 8.254 -0.645 1.00 80.88 95 THR A N 1
ATOM 776 C CA . THR A 1 95 ? 14.753 9.196 -1.628 1.00 80.88 95 THR A CA 1
ATOM 777 C C . THR A 1 95 ? 16.145 9.621 -1.188 1.00 80.88 95 THR A C 1
ATOM 779 O O . THR A 1 95 ? 16.351 9.868 -0.002 1.00 80.88 95 THR A O 1
ATOM 782 N N . GLU A 1 96 ? 17.081 9.791 -2.125 1.00 80.62 96 GLU A N 1
ATOM 783 C CA . GLU A 1 96 ? 18.436 10.278 -1.807 1.00 80.62 96 GLU A CA 1
ATOM 784 C C . GLU A 1 96 ? 18.425 11.662 -1.137 1.00 80.62 96 GLU A C 1
ATOM 786 O O . GLU A 1 96 ? 19.279 11.969 -0.305 1.00 80.62 96 GLU A O 1
ATOM 791 N N . LYS A 1 97 ? 17.457 12.509 -1.508 1.00 82.00 97 LYS A N 1
ATOM 792 C CA . LYS A 1 97 ? 17.234 13.848 -0.950 1.00 82.00 97 LYS A CA 1
ATOM 793 C C . LYS A 1 97 ? 15.735 14.087 -0.771 1.00 82.00 97 LYS A C 1
ATOM 795 O O . LYS A 1 97 ? 14.961 13.518 -1.535 1.00 82.00 97 LYS A O 1
ATOM 800 N N . PRO A 1 98 ? 15.307 14.940 0.175 1.00 83.62 98 PRO A N 1
ATOM 801 C CA . PRO A 1 98 ? 13.896 15.281 0.329 1.00 83.62 98 PRO A CA 1
ATOM 802 C C . PRO A 1 98 ? 13.283 15.812 -0.976 1.00 83.62 98 PRO A C 1
ATOM 804 O O . PRO A 1 98 ? 13.802 16.754 -1.573 1.00 83.62 98 PRO A O 1
ATOM 807 N N . GLU A 1 99 ? 12.152 15.236 -1.389 1.00 84.75 99 GLU A N 1
ATOM 808 C CA . GLU A 1 99 ? 11.402 15.629 -2.589 1.00 84.75 99 GLU A CA 1
ATOM 809 C C . GLU A 1 99 ? 9.996 16.138 -2.200 1.00 84.75 99 GLU A C 1
ATOM 811 O O . GLU A 1 99 ? 9.048 15.348 -2.144 1.00 84.75 99 GLU A O 1
ATOM 816 N N . PRO A 1 100 ? 9.809 17.451 -1.941 1.00 81.81 100 PRO A N 1
ATOM 817 C CA . PRO A 1 100 ? 8.554 17.994 -1.404 1.00 81.81 100 PRO A CA 1
ATOM 818 C C . PRO A 1 100 ? 7.314 17.691 -2.254 1.00 81.81 100 PRO A C 1
ATOM 820 O O . PRO A 1 100 ? 6.222 17.490 -1.725 1.00 81.81 100 PRO A O 1
ATOM 823 N N . LEU A 1 101 ? 7.477 17.599 -3.577 1.00 82.81 101 LEU A N 1
ATOM 824 C CA . LEU A 1 101 ? 6.374 17.309 -4.497 1.00 82.81 101 LEU A CA 1
ATOM 825 C C . LEU A 1 101 ? 5.743 15.927 -4.266 1.00 82.81 101 LEU A C 1
ATOM 827 O O . LEU A 1 101 ? 4.564 15.751 -4.565 1.00 82.81 101 LEU A O 1
ATOM 831 N N . ARG A 1 102 ? 6.473 14.968 -3.678 1.00 78.69 102 ARG A N 1
ATOM 832 C CA . ARG A 1 102 ? 5.927 13.641 -3.343 1.00 78.69 102 ARG A CA 1
ATOM 833 C C . ARG A 1 102 ? 4.931 13.674 -2.186 1.00 78.69 102 ARG A C 1
ATOM 835 O O . ARG A 1 102 ? 4.132 12.756 -2.051 1.00 78.69 102 ARG A O 1
ATOM 842 N N . ILE A 1 103 ? 4.954 14.724 -1.367 1.00 81.25 103 ILE A N 1
ATOM 843 C CA . ILE A 1 103 ? 4.076 14.875 -0.198 1.00 81.25 103 ILE A CA 1
ATOM 844 C C . ILE A 1 103 ? 2.702 15.433 -0.606 1.00 81.25 103 ILE A C 1
ATOM 846 O O . ILE A 1 103 ? 1.688 15.107 0.014 1.00 81.25 103 ILE A O 1
ATOM 850 N N . VAL A 1 104 ? 2.646 16.223 -1.684 1.00 80.06 104 VAL A N 1
ATOM 851 C CA . VAL A 1 104 ? 1.445 16.954 -2.128 1.00 80.06 104 VAL A CA 1
ATOM 852 C C . VAL A 1 104 ? 0.199 16.061 -2.265 1.00 80.06 104 VAL A C 1
ATOM 854 O O . VAL A 1 104 ? -0.841 16.432 -1.714 1.00 80.06 104 VAL A O 1
ATOM 857 N N . PRO A 1 105 ? 0.252 14.867 -2.896 1.00 76.94 105 PRO A N 1
ATOM 858 C CA . PRO A 1 105 ? -0.926 14.003 -2.999 1.00 76.94 105 PRO A CA 1
ATOM 859 C C . PRO A 1 105 ? -1.473 13.559 -1.633 1.00 76.94 105 PRO A C 1
ATOM 861 O O . PRO A 1 105 ? -2.689 13.458 -1.448 1.00 76.94 105 PRO A O 1
ATOM 864 N N . PHE A 1 106 ? -0.590 13.325 -0.657 1.00 77.44 106 PHE A N 1
ATOM 865 C CA . PHE A 1 106 ? -0.969 12.901 0.691 1.00 77.44 106 PHE A CA 1
ATOM 866 C C . PHE A 1 106 ? -1.545 14.058 1.508 1.00 77.44 106 PHE A C 1
ATOM 868 O O . PHE A 1 106 ? -2.516 13.863 2.239 1.00 77.44 106 PHE A O 1
ATOM 875 N N . GLU A 1 107 ? -1.026 15.275 1.338 1.00 81.31 107 GLU A N 1
ATOM 876 C CA . GLU A 1 107 ? -1.638 16.475 1.916 1.00 81.31 107 GLU A CA 1
ATOM 877 C C . GLU A 1 107 ? -3.040 16.724 1.366 1.00 81.31 107 GLU A C 1
ATOM 879 O O . GLU A 1 107 ? -3.963 17.026 2.126 1.00 81.31 107 GLU A O 1
ATOM 884 N N . GLU A 1 108 ? -3.231 16.587 0.054 1.00 77.00 108 GLU A N 1
ATOM 885 C CA . GLU A 1 108 ? -4.558 16.705 -0.543 1.00 77.00 108 GLU A CA 1
ATOM 886 C C . GLU A 1 108 ? -5.514 15.645 -0.001 1.00 77.00 108 GLU A C 1
ATOM 888 O O . GLU A 1 108 ? -6.665 15.954 0.319 1.00 77.00 108 GLU A O 1
ATOM 893 N N . MET A 1 109 ? -5.040 14.406 0.139 1.00 72.94 109 MET A N 1
ATOM 894 C CA . MET A 1 109 ? -5.815 13.327 0.740 1.00 72.94 109 MET A CA 1
ATOM 895 C C . MET A 1 109 ? -6.205 13.660 2.187 1.00 72.94 109 MET A C 1
ATOM 897 O O . MET A 1 109 ? -7.379 13.534 2.538 1.00 72.94 109 MET A O 1
ATOM 901 N N . ALA A 1 110 ? -5.267 14.159 2.998 1.00 75.25 110 ALA A N 1
ATOM 902 C CA . ALA A 1 110 ? -5.520 14.564 4.379 1.00 75.25 110 ALA A CA 1
ATOM 903 C C . ALA A 1 110 ? -6.526 15.727 4.471 1.00 75.25 110 ALA A C 1
ATOM 905 O O . ALA A 1 110 ? -7.430 15.704 5.307 1.00 75.25 110 ALA A O 1
ATOM 906 N N . ARG A 1 111 ? -6.437 16.721 3.575 1.00 77.94 111 ARG A N 1
ATOM 907 C CA . ARG A 1 111 ? -7.352 17.878 3.546 1.00 77.94 111 ARG A CA 1
ATOM 908 C C . ARG A 1 111 ? -8.781 17.507 3.171 1.00 77.94 111 ARG A C 1
ATOM 910 O O . ARG A 1 111 ? -9.714 18.161 3.636 1.00 77.94 111 ARG A O 1
ATOM 917 N N . ARG A 1 112 ? -8.983 16.477 2.343 1.00 70.56 112 ARG A N 1
ATOM 918 C CA . ARG A 1 112 ? -10.316 16.114 1.838 1.00 70.56 112 ARG A CA 1
ATOM 919 C C . ARG A 1 112 ? -11.258 15.595 2.931 1.00 70.56 112 ARG A C 1
ATOM 921 O O . ARG A 1 112 ? -12.451 15.538 2.648 1.00 70.56 112 ARG A O 1
ATOM 928 N N . HIS A 1 113 ? -10.768 15.249 4.136 1.00 70.06 113 HIS A N 1
ATOM 929 C CA . HIS A 1 113 ? -11.558 14.710 5.267 1.00 70.06 113 HIS A CA 1
ATOM 930 C C . HIS A 1 113 ? -12.581 13.642 4.832 1.00 70.06 113 HIS A C 1
ATOM 932 O O . HIS A 1 113 ? -13.668 13.500 5.390 1.00 70.06 113 HIS A O 1
ATOM 938 N N . ARG A 1 114 ? -12.241 12.906 3.773 1.00 70.19 114 ARG A N 1
ATOM 939 C CA . ARG A 1 114 ? -13.120 11.996 3.051 1.00 70.19 114 ARG A CA 1
ATOM 940 C C . ARG A 1 114 ? -12.381 10.709 2.796 1.00 70.19 114 ARG A C 1
ATOM 942 O O . ARG A 1 114 ? -11.181 10.715 2.528 1.00 70.19 114 ARG A O 1
ATOM 949 N N . LEU A 1 115 ? -13.129 9.617 2.824 1.00 69.38 115 LEU A N 1
ATOM 950 C CA . LEU A 1 115 ? -12.607 8.344 2.373 1.00 69.38 115 LEU A CA 1
ATOM 951 C C . LEU A 1 115 ? -12.314 8.428 0.866 1.00 69.38 115 LEU A C 1
ATOM 953 O O . LEU A 1 115 ? -13.131 8.960 0.107 1.00 69.38 115 LEU A O 1
ATOM 957 N N . PRO A 1 116 ? -11.173 7.897 0.406 1.00 72.06 116 PRO A N 1
ATOM 958 C CA . PRO A 1 116 ? -10.963 7.611 -1.003 1.00 72.06 116 PRO A CA 1
AT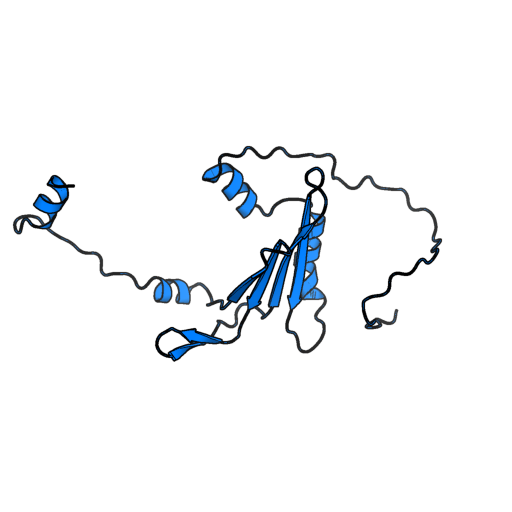OM 959 C C . PRO A 1 116 ? -12.148 6.846 -1.606 1.00 72.06 116 PRO A C 1
ATOM 961 O O . PRO A 1 116 ? -12.722 5.954 -0.977 1.00 72.06 116 PRO A O 1
ATOM 964 N N . ARG A 1 117 ? -12.505 7.168 -2.855 1.00 73.75 117 ARG A N 1
ATOM 965 C CA . ARG A 1 117 ? -13.726 6.653 -3.495 1.00 73.75 117 ARG A CA 1
ATOM 966 C C . ARG A 1 117 ? -13.792 5.123 -3.533 1.00 73.75 117 ARG A C 1
ATOM 968 O O . ARG A 1 117 ? -14.877 4.566 -3.395 1.00 73.75 117 ARG A O 1
ATOM 975 N N . TYR A 1 118 ? -12.656 4.449 -3.702 1.00 72.06 118 TYR A N 1
ATOM 976 C CA . TYR A 1 118 ? -12.609 2.987 -3.723 1.00 72.06 118 TYR A CA 1
ATOM 977 C C . TYR A 1 118 ? -13.015 2.376 -2.369 1.00 72.06 118 TYR A C 1
ATOM 979 O O . TYR A 1 118 ? -13.766 1.402 -2.352 1.00 72.06 118 TYR A O 1
ATOM 987 N N . LEU A 1 119 ? -12.623 2.990 -1.242 1.00 72.94 119 LEU A N 1
ATOM 988 C CA . LEU A 1 119 ? -13.054 2.562 0.093 1.00 72.94 119 LEU A CA 1
ATOM 989 C C . LEU A 1 119 ? -14.549 2.800 0.297 1.00 72.94 119 LEU A C 1
ATOM 991 O O . LEU A 1 119 ? -15.233 1.923 0.814 1.00 72.94 119 LEU A O 1
ATOM 995 N N . GLU A 1 120 ? -15.082 3.941 -0.153 1.00 81.56 120 GLU A N 1
ATOM 996 C CA . GLU A 1 120 ? -16.529 4.195 -0.085 1.00 81.56 120 GLU A CA 1
ATOM 997 C C . GLU A 1 120 ? -17.323 3.115 -0.831 1.00 81.56 120 GLU A C 1
ATOM 999 O O . GLU A 1 120 ? -18.311 2.595 -0.312 1.00 81.56 120 GLU A O 1
ATOM 1004 N N . VAL A 1 121 ? -16.877 2.764 -2.043 1.00 79.31 121 VAL A N 1
ATOM 1005 C CA . VAL A 1 121 ? -17.511 1.730 -2.869 1.00 79.31 121 VAL A CA 1
ATOM 1006 C C . VAL A 1 121 ? -17.431 0.369 -2.190 1.00 79.31 121 VAL A C 1
ATOM 1008 O O . VAL A 1 121 ? -18.449 -0.315 -2.130 1.00 79.31 121 VAL A O 1
ATOM 1011 N N . TYR A 1 122 ? -16.272 -0.010 -1.651 1.00 69.62 122 TYR A N 1
ATOM 1012 C CA . TYR A 1 122 ? -16.108 -1.269 -0.926 1.00 69.62 122 TYR A CA 1
ATOM 1013 C C . TYR A 1 122 ? -17.046 -1.353 0.290 1.00 69.62 122 TYR A C 1
ATOM 1015 O O . TYR A 1 122 ? -17.810 -2.309 0.426 1.00 69.62 122 TYR A O 1
ATOM 1023 N N . ILE A 1 123 ? -17.070 -0.316 1.132 1.00 73.56 123 ILE A N 1
ATOM 1024 C CA . ILE A 1 123 ? -17.912 -0.273 2.335 1.00 73.56 123 ILE A CA 1
ATOM 1025 C C . ILE A 1 123 ? -19.401 -0.370 1.972 1.00 73.56 123 ILE A C 1
ATOM 1027 O O . ILE A 1 123 ? -20.141 -1.145 2.574 1.00 73.56 123 ILE A O 1
ATOM 1031 N N . GLN A 1 124 ? -19.847 0.375 0.961 1.00 85.94 124 GLN A N 1
ATOM 1032 C CA . GLN A 1 124 ? -21.258 0.390 0.575 1.00 85.94 124 GLN A CA 1
ATOM 1033 C C . GLN A 1 124 ? -21.681 -0.876 -0.174 1.00 85.94 124 GLN A C 1
ATOM 1035 O O . GLN A 1 124 ? -22.745 -1.422 0.106 1.00 85.94 124 GLN A O 1
ATOM 1040 N N . ARG A 1 125 ? -20.882 -1.335 -1.145 1.00 84.75 125 ARG A N 1
ATOM 1041 C CA . ARG A 1 125 ? -21.267 -2.438 -2.040 1.00 84.75 125 ARG A CA 1
ATOM 1042 C C . ARG A 1 125 ? -20.925 -3.815 -1.501 1.00 84.75 125 ARG A C 1
ATOM 1044 O O . ARG A 1 125 ? -21.563 -4.772 -1.921 1.00 84.75 125 ARG A O 1
ATOM 1051 N N . HIS A 1 126 ? -19.888 -3.946 -0.681 1.00 78.94 126 HIS A N 1
ATOM 1052 C CA . HIS A 1 126 ? -19.406 -5.256 -0.232 1.00 78.94 126 HIS A CA 1
ATOM 1053 C C . HIS A 1 126 ? -19.647 -5.466 1.258 1.00 78.94 126 HIS A C 1
ATOM 1055 O O . HIS A 1 126 ? -20.039 -6.560 1.644 1.00 78.94 126 HIS A O 1
ATOM 1061 N N . LEU A 1 127 ? -19.504 -4.421 2.083 1.00 76.62 127 LEU A N 1
ATOM 1062 C CA . LEU A 1 127 ? -19.859 -4.508 3.506 1.00 76.62 127 LEU A CA 1
ATOM 1063 C C . LEU A 1 127 ? -21.327 -4.149 3.788 1.00 76.62 127 LEU A C 1
ATOM 1065 O O . LEU A 1 127 ? -21.810 -4.388 4.889 1.00 76.62 127 LEU A O 1
ATOM 1069 N N . GLY A 1 128 ? -22.045 -3.566 2.819 1.00 83.38 128 GLY A N 1
ATOM 1070 C CA . GLY A 1 128 ? -23.456 -3.187 2.968 1.00 83.38 128 GLY A CA 1
ATOM 1071 C C . GLY A 1 128 ? -23.702 -2.034 3.948 1.00 83.38 128 GLY A C 1
ATOM 1072 O O . GLY A 1 128 ? -24.841 -1.791 4.344 1.00 83.38 128 GLY A O 1
ATOM 1073 N N . ILE A 1 129 ? -22.657 -1.308 4.354 1.00 84.38 129 ILE A N 1
ATOM 1074 C CA . ILE A 1 129 ? -22.764 -0.222 5.331 1.00 84.38 129 ILE A CA 1
ATOM 1075 C C . ILE A 1 129 ? -23.076 1.082 4.594 1.00 84.38 129 ILE A C 1
ATOM 1077 O O . ILE A 1 129 ? -22.317 1.550 3.740 1.00 84.38 129 ILE A O 1
ATOM 1081 N N . LYS A 1 130 ? -24.197 1.716 4.949 1.00 85.69 130 LYS A N 1
ATOM 1082 C CA . LYS A 1 130 ? -24.581 3.016 4.392 1.00 85.69 130 LYS A CA 1
ATOM 1083 C C . LYS A 1 130 ? -23.738 4.128 5.020 1.00 85.69 130 LYS A C 1
ATOM 1085 O O . LYS A 1 130 ? -23.888 4.446 6.193 1.00 85.69 130 LYS A O 1
ATOM 1090 N N . LEU A 1 131 ? -22.884 4.754 4.215 1.00 80.44 131 LEU A N 1
ATOM 1091 C CA . LEU A 1 131 ? -22.126 5.940 4.622 1.00 80.44 131 LEU A CA 1
ATOM 1092 C C . LEU A 1 131 ? -23.007 7.198 4.564 1.00 80.44 131 LEU A C 1
ATOM 1094 O O . LEU A 1 131 ? -23.580 7.505 3.517 1.00 80.44 131 LEU A O 1
ATOM 1098 N N . SER A 1 132 ? -23.086 7.944 5.667 1.00 79.06 132 SER A N 1
ATOM 1099 C CA . SER A 1 132 ? -23.697 9.278 5.738 1.00 79.06 132 SER A CA 1
ATOM 1100 C C . SER A 1 132 ? -22.617 10.359 5.745 1.00 79.06 132 SER A C 1
ATOM 1102 O O . SER A 1 132 ? -21.662 10.275 6.517 1.00 79.06 132 SER A O 1
ATOM 1104 N N . ARG A 1 133 ? -22.765 11.386 4.902 1.00 70.38 133 ARG A N 1
ATOM 1105 C CA . ARG A 1 133 ? -21.859 12.543 4.885 1.00 70.38 133 ARG A CA 1
ATOM 1106 C C . ARG A 1 133 ? -22.232 13.507 6.003 1.00 70.38 133 ARG A C 1
ATOM 1108 O O . ARG A 1 133 ? -23.411 13.755 6.230 1.00 70.38 133 ARG A O 1
ATOM 1115 N N . ASN A 1 134 ? -21.223 14.042 6.677 1.00 64.75 134 ASN A N 1
ATOM 1116 C CA . ASN A 1 134 ? -21.399 15.139 7.611 1.00 64.75 134 ASN A CA 1
ATOM 1117 C C . ASN A 1 134 ? -20.847 16.394 6.924 1.00 64.75 134 ASN A C 1
ATOM 1119 O O . ASN A 1 134 ? -19.640 16.611 6.919 1.00 64.75 134 ASN A O 1
ATOM 1123 N N . ASP A 1 135 ? -21.712 17.189 6.291 1.00 57.56 135 ASP A N 1
ATOM 1124 C CA . ASP A 1 135 ? -21.315 18.384 5.518 1.00 57.56 135 ASP A CA 1
ATOM 1125 C C . ASP A 1 135 ? -20.801 19.540 6.410 1.00 57.56 135 ASP A C 1
ATOM 1127 O O . ASP A 1 135 ? -20.513 20.638 5.948 1.00 57.56 135 ASP A O 1
ATOM 1131 N N . SER A 1 136 ? -20.645 19.292 7.712 1.00 52.03 136 SER A N 1
ATOM 1132 C CA . SER A 1 136 ? -20.170 20.246 8.715 1.00 52.03 136 SER A CA 1
ATOM 1133 C C . SER A 1 136 ? -18.643 20.425 8.756 1.00 52.03 136 SER A C 1
ATOM 1135 O O . SER A 1 136 ? -18.156 21.223 9.557 1.00 52.03 136 SER A O 1
ATOM 1137 N N . SER A 1 137 ? -17.881 19.725 7.905 1.00 47.84 137 SER A N 1
ATOM 1138 C CA . SER A 1 137 ? -16.412 19.803 7.843 1.00 47.84 137 SER A CA 1
ATOM 1139 C C . SER A 1 137 ? -15.861 20.723 6.744 1.00 47.84 137 SER A C 1
ATOM 1141 O O . SER A 1 137 ? -14.688 20.601 6.389 1.00 47.84 137 SER A O 1
ATOM 1143 N N . GLU A 1 138 ? -16.655 21.643 6.186 1.00 39.09 138 GLU A N 1
ATOM 1144 C CA . GLU A 1 138 ? -16.059 22.805 5.516 1.00 39.09 138 GLU A CA 1
ATOM 1145 C C . GLU A 1 138 ? -15.329 23.650 6.573 1.00 39.09 138 GLU A C 1
ATOM 1147 O O . GLU A 1 138 ? -15.922 23.979 7.608 1.00 39.09 138 GLU A O 1
ATOM 1152 N N . PRO A 1 139 ? -14.049 24.014 6.372 1.00 40.91 139 PRO A N 1
ATOM 1153 C CA . PRO A 1 139 ? -13.372 24.889 7.311 1.00 40.91 139 PRO A CA 1
ATOM 1154 C C . PRO A 1 139 ? -14.113 26.228 7.327 1.00 40.91 139 PRO A C 1
ATOM 1156 O O . PRO A 1 139 ? -14.112 26.969 6.342 1.00 40.91 139 PRO A O 1
ATOM 1159 N N . ARG A 1 140 ? -14.761 26.549 8.455 1.00 37.66 140 ARG A N 1
ATOM 1160 C CA . ARG A 1 140 ? -15.298 27.891 8.701 1.00 37.66 140 ARG A CA 1
ATOM 1161 C C . ARG A 1 140 ? -14.158 28.879 8.469 1.00 37.66 140 ARG A C 1
ATOM 1163 O O . ARG A 1 140 ? -13.171 28.845 9.201 1.00 37.66 140 ARG A O 1
ATOM 1170 N N . ARG A 1 141 ? -14.285 29.746 7.457 1.00 40.19 141 ARG A N 1
ATOM 1171 C CA . ARG A 1 141 ? -13.358 30.861 7.226 1.00 40.19 141 ARG A CA 1
ATOM 1172 C C . ARG A 1 141 ? -13.250 31.671 8.520 1.00 40.19 141 ARG A C 1
ATOM 1174 O O . ARG A 1 141 ? -14.182 32.392 8.870 1.00 40.19 141 ARG A O 1
ATOM 1181 N N . GLN A 1 142 ? -12.141 31.535 9.243 1.00 39.12 142 GLN A N 1
ATOM 1182 C CA . GLN A 1 142 ? -11.816 32.445 10.335 1.00 39.12 142 GLN A CA 1
ATOM 1183 C C . GLN A 1 142 ? -11.213 33.723 9.735 1.00 39.12 142 GLN A C 1
ATOM 1185 O O . GLN A 1 142 ? -10.333 33.630 8.877 1.00 39.12 142 GLN A O 1
ATOM 1190 N N . PRO A 1 143 ? -11.680 34.917 10.140 1.00 33.84 143 PRO A N 1
ATOM 1191 C CA . PRO A 1 143 ? -11.111 36.167 9.668 1.00 33.84 143 PRO A CA 1
ATOM 1192 C C . PRO A 1 143 ? -9.706 36.343 10.251 1.00 33.84 143 PRO A C 1
ATOM 1194 O O . PRO A 1 143 ? -9.489 36.197 11.453 1.00 33.84 143 PRO A O 1
ATOM 1197 N N . SER A 1 144 ? -8.756 36.663 9.375 1.00 41.00 144 SER A N 1
ATOM 1198 C CA . SER A 1 144 ? -7.351 36.912 9.685 1.00 41.00 144 SER A CA 1
ATOM 1199 C C . SER A 1 144 ? -7.188 37.945 10.801 1.00 41.00 144 SER A C 1
ATOM 1201 O O . SER A 1 144 ? -7.477 39.128 10.605 1.00 41.00 144 SER A O 1
ATOM 1203 N N . ARG A 1 145 ? -6.673 37.521 11.957 1.00 33.06 145 ARG A N 1
ATOM 1204 C CA . ARG A 1 145 ? -6.115 38.424 12.966 1.00 33.06 145 ARG A CA 1
ATOM 1205 C C . ARG A 1 145 ? -4.827 37.847 13.541 1.00 33.06 145 ARG A C 1
ATOM 1207 O O . ARG A 1 145 ? -4.858 36.823 14.204 1.00 33.06 145 ARG A O 1
ATOM 1214 N N . GLY A 1 146 ? -3.742 38.580 13.297 1.00 29.22 146 GLY A N 1
ATOM 1215 C CA . GLY A 1 146 ? -2.691 38.852 14.277 1.00 29.22 146 GLY A CA 1
ATOM 1216 C C . GLY A 1 146 ? -1.822 37.680 14.717 1.00 29.22 146 GLY A C 1
ATOM 1217 O O . GLY A 1 146 ? -2.204 36.890 15.569 1.00 29.22 146 GLY A O 1
ATOM 1218 N N . CYS A 1 147 ? -0.593 37.675 14.208 1.00 28.58 147 CYS A N 1
ATOM 1219 C CA . CYS A 1 147 ? 0.564 37.006 14.792 1.00 28.58 147 CYS A CA 1
ATOM 1220 C C . CYS A 1 147 ? 0.610 37.169 16.324 1.00 28.58 147 CYS A C 1
ATOM 1222 O O . CYS A 1 147 ? 0.592 38.304 16.795 1.00 28.58 147 CYS A O 1
ATOM 1224 N N . HIS A 1 148 ? 0.702 36.061 17.070 1.00 29.77 148 HIS A N 1
ATOM 1225 C CA . HIS A 1 148 ? 1.355 35.954 18.385 1.00 29.77 148 HIS A CA 1
ATOM 1226 C C . HIS A 1 148 ? 1.636 34.470 18.681 1.00 29.77 148 HIS A C 1
ATOM 1228 O O . HIS A 1 148 ? 0.745 33.712 19.060 1.00 29.77 148 HIS A O 1
ATOM 1234 N N . LEU A 1 149 ? 2.888 34.054 18.485 1.00 27.12 149 LEU A N 1
ATOM 1235 C CA . LEU A 1 149 ? 3.401 32.752 18.904 1.00 27.12 149 LEU A CA 1
ATOM 1236 C C . LEU A 1 149 ? 3.738 32.814 20.401 1.00 27.12 149 LEU A C 1
ATOM 1238 O O . LEU A 1 149 ? 4.540 33.646 20.821 1.00 27.12 149 LEU A O 1
ATOM 1242 N N . ARG A 1 150 ? 3.170 31.911 21.206 1.00 26.50 150 ARG A N 1
ATOM 1243 C CA . ARG A 1 150 ? 3.784 31.487 22.470 1.00 26.50 150 ARG A CA 1
ATOM 1244 C C . ARG A 1 150 ? 4.184 30.025 22.340 1.00 26.50 150 ARG A C 1
ATOM 1246 O O . ARG A 1 150 ? 3.347 29.175 22.055 1.00 26.50 150 ARG A O 1
ATOM 1253 N N . HIS A 1 151 ? 5.481 29.795 22.519 1.00 29.14 151 HIS A N 1
ATOM 1254 C CA . HIS A 1 151 ? 6.122 28.493 22.610 1.00 29.14 151 HIS A CA 1
ATOM 1255 C C . HIS A 1 151 ? 5.466 27.643 23.701 1.00 29.14 151 HIS A C 1
ATOM 1257 O O . HIS A 1 151 ? 5.256 28.127 24.812 1.00 29.14 151 HIS A O 1
ATOM 1263 N N . ASN A 1 152 ? 5.216 26.370 23.401 1.00 26.72 152 ASN A N 1
ATOM 1264 C CA . ASN A 1 152 ? 5.509 25.327 24.371 1.00 26.72 152 ASN A CA 1
ATOM 1265 C C . ASN A 1 152 ? 5.917 24.039 23.656 1.00 26.72 152 ASN A C 1
ATOM 1267 O O . ASN A 1 152 ? 5.290 23.603 22.691 1.00 26.72 152 ASN A O 1
ATOM 1271 N N . GLU A 1 153 ? 7.035 23.522 24.133 1.00 30.73 153 GLU A N 1
ATOM 1272 C CA . GLU A 1 153 ? 7.863 22.464 23.587 1.00 30.73 153 GLU A CA 1
ATOM 1273 C C . GLU A 1 153 ? 7.207 21.091 23.747 1.00 30.73 153 GLU A C 1
ATOM 1275 O O . GLU A 1 153 ? 6.681 20.780 24.809 1.00 30.73 153 GLU A O 1
ATOM 1280 N N . LEU A 1 154 ? 7.327 20.248 22.721 1.00 28.06 154 LEU A N 1
ATOM 1281 C CA . LEU A 1 154 ? 7.613 18.818 22.860 1.00 28.06 154 LEU A CA 1
ATOM 1282 C C . LEU A 1 154 ? 8.365 18.407 21.588 1.00 28.06 154 LEU A C 1
ATOM 1284 O O . LEU A 1 154 ? 7.784 18.125 20.541 1.00 28.06 154 LEU A O 1
ATOM 1288 N N . ASN A 1 155 ? 9.689 18.493 21.691 1.00 28.03 155 ASN A N 1
ATOM 1289 C CA . ASN A 1 155 ? 10.660 18.186 20.651 1.00 28.03 155 ASN A CA 1
ATOM 1290 C C . ASN A 1 155 ? 10.657 16.692 20.325 1.00 28.03 155 ASN A C 1
ATOM 1292 O O . ASN A 1 155 ? 10.945 15.885 21.208 1.00 28.03 155 ASN A O 1
ATOM 1296 N N . TYR A 1 156 ? 10.438 16.337 19.057 1.00 27.75 156 TYR A N 1
ATOM 1297 C CA . TYR A 1 156 ? 11.039 15.134 18.478 1.00 27.75 156 TYR A CA 1
ATOM 1298 C C . TYR A 1 156 ? 11.070 15.194 16.945 1.00 27.75 156 TYR A C 1
ATOM 1300 O O . TYR A 1 156 ? 10.315 14.477 16.320 1.00 27.75 156 TYR A O 1
ATOM 1308 N N . PHE A 1 157 ? 11.904 16.048 16.334 1.00 30.92 157 PHE A N 1
ATOM 1309 C CA . PHE A 1 157 ? 12.437 15.872 14.964 1.00 30.92 157 PHE A CA 1
ATOM 1310 C C . PHE A 1 157 ? 13.630 16.830 14.741 1.00 30.92 157 PHE A C 1
ATOM 1312 O O . PHE A 1 157 ? 13.536 17.986 15.156 1.00 30.92 157 PHE A O 1
ATOM 1319 N N . PRO A 1 158 ? 14.741 16.401 14.101 1.00 30.20 158 PRO A N 1
ATOM 1320 C CA . PRO A 1 158 ? 15.812 17.305 13.708 1.00 30.20 158 PRO A CA 1
ATOM 1321 C C . PRO A 1 158 ? 15.386 18.096 12.466 1.00 30.20 158 PRO A C 1
ATOM 1323 O O . PRO A 1 158 ? 14.954 17.541 11.457 1.00 30.20 158 PRO A O 1
ATOM 1326 N N . SER A 1 159 ? 15.489 19.413 12.586 1.00 28.56 159 SER A N 1
ATOM 1327 C CA . SER A 1 159 ? 15.201 20.429 11.582 1.00 28.56 159 SER A CA 1
ATOM 1328 C C . SER A 1 159 ? 16.096 20.295 10.347 1.00 28.56 159 SER A C 1
ATOM 1330 O O . SER A 1 159 ? 17.312 20.454 10.439 1.00 28.56 159 SER A O 1
ATOM 1332 N N . LEU A 1 160 ? 15.488 20.087 9.178 1.00 28.19 160 LEU A N 1
ATOM 1333 C CA . LEU A 1 160 ? 16.051 20.553 7.913 1.00 28.19 160 LEU A CA 1
ATOM 1334 C C . LEU A 1 160 ? 15.529 21.972 7.691 1.00 28.19 160 LEU A C 1
ATOM 1336 O O . LEU A 1 160 ? 14.344 22.182 7.435 1.00 28.19 160 LEU A O 1
ATOM 1340 N N . GLU A 1 161 ? 16.423 22.935 7.875 1.00 29.42 161 GLU A N 1
ATOM 1341 C CA . GLU A 1 161 ? 16.189 24.347 7.610 1.00 29.42 161 GLU A CA 1
ATOM 1342 C C . GLU A 1 161 ? 15.899 24.561 6.119 1.00 29.42 161 GLU A C 1
ATOM 1344 O O . GLU A 1 161 ? 16.703 24.210 5.255 1.00 29.42 161 GLU A O 1
ATOM 1349 N N . ALA A 1 162 ? 14.751 25.166 5.816 1.00 26.14 162 ALA A N 1
ATOM 1350 C CA . ALA A 1 162 ? 14.551 25.900 4.577 1.00 26.14 162 ALA A CA 1
ATOM 1351 C C . ALA A 1 162 ? 14.618 27.387 4.934 1.00 26.14 162 ALA A C 1
ATOM 1353 O O . ALA A 1 162 ? 13.746 27.906 5.632 1.00 26.14 162 ALA A O 1
ATOM 1354 N N . ASN A 1 163 ? 15.696 28.033 4.493 1.00 28.39 163 ASN A N 1
ATOM 1355 C CA . ASN A 1 163 ? 15.869 29.479 4.543 1.00 28.39 163 ASN A CA 1
ATOM 1356 C C . ASN A 1 163 ? 14.769 30.164 3.716 1.00 28.39 163 ASN A C 1
ATOM 1358 O O . ASN A 1 163 ? 14.511 29.760 2.579 1.00 28.39 163 ASN A O 1
ATOM 1362 N N . CYS A 1 164 ? 14.140 31.178 4.316 1.00 31.42 164 CYS A N 1
ATOM 1363 C CA . CYS A 1 164 ? 13.287 32.161 3.646 1.00 31.42 164 CYS A CA 1
ATOM 1364 C C . CYS A 1 164 ? 14.103 33.107 2.758 1.00 31.42 164 CYS A C 1
ATOM 1366 O O . CYS A 1 164 ? 15.266 33.397 3.121 1.00 31.42 164 CYS A O 1
#

Sequence (164 aa):
MQLFADAWNNPHFTRYEIPGVDLNRVLAKEYGLVIEQIHLDHLRQVATSIEAGQYPDRNGKIHHRGEGQPIFHIVHSVAGSEKQLRNQWFIVHETEKPEPLRIVPFEEMARRHRLPRYLEVYIQRHLGIKLSRNDSSEPRRQPSRGCHLRHNELNYFPSLEANC

Organism: NCBI:txid1645614

Secondary structure (DSSP, 8-state):
-HHHHHHHT-TTS---PPP---HHHHHTTTS----EEEEEETTTTEEEEEE-SEEE-TTSPEEE--SSS--EEEEEEEEEETTEEEEEEEEEE--SS--GGGTHHHHHHHHT-S--HHHHHHHHHTS---PPP-GGGS------------------S-------

pLDDT: mean 70.53, std 19.48, range [26.14, 90.69]

Radius of gyration: 25.04 Å; chains: 1; bounding box: 43×78×51 Å